Protein AF-A0A7J6UXP1-F1 (afdb_monomer_lite)

Radius of gyration: 19.78 Å; chains: 1; bounding box: 41×37×41 Å

InterPro domains:
  IPR019378 GDP-fucose protein O-fucosyltransferase [PF10250] (1-79)

Sequence (85 aa):
LANNLDEQLAKLRCRVNYHGLRFTKPIRKLGQELGMKTRKMSNRFIAIHLRFEPDMLAFSGCYYGGGDKERNQLAEIRKRWETLP

Organism: Thalictrum thalictroides (NCBI:txid46969)

Foldseek 3Di:
DDPPDDPVVVVVVVVVCVVVDDDDPVVVVVVVVVVVVVCVVPVDDDDDDDDDPLLVVLVVPDDPPPPPVSVVSSPVSVVVCPPPD

Secondary structure (DSSP, 8-state):
--S---HHHHHHHHHHHHHH----HHHHHHHHHHHHHHHHH-S----------HHHHHHH----S-HHHHHHHHHHHHHT-TT--

Structure (mmCIF, N/CA/C/O backbone):
data_AF-A0A7J6UXP1-F1
#
_entry.id   AF-A0A7J6UXP1-F1
#
loop_
_atom_site.group_PDB
_atom_site.id
_atom_site.type_symbol
_atom_site.label_atom_id
_atom_site.label_alt_id
_atom_site.label_comp_id
_atom_site.label_asym_id
_atom_site.label_entity_id
_atom_site.label_seq_id
_atom_site.pdbx_PDB_ins_code
_atom_site.Cartn_x
_atom_site.Cartn_y
_atom_site.Cartn_z
_atom_site.occupancy
_atom_site.B_iso_or_equiv
_atom_site.auth_seq_id
_atom_site.auth_comp_id
_atom_site.auth_asym_id
_atom_site.auth_atom_id
_atom_site.pdbx_PDB_model_num
ATOM 1 N N . LEU A 1 1 ? -6.575 -22.348 -9.158 1.00 52.62 1 LEU A N 1
ATOM 2 C CA . LEU A 1 1 ? -7.919 -21.810 -8.830 1.00 52.62 1 LEU A CA 1
ATOM 3 C C . LEU A 1 1 ? -8.267 -20.711 -9.832 1.00 52.62 1 LEU A C 1
ATOM 5 O O . LEU A 1 1 ? -7.353 -20.066 -10.320 1.00 52.62 1 LEU A O 1
ATOM 9 N N . ALA A 1 2 ? -9.547 -20.566 -10.183 1.00 61.44 2 ALA A N 1
ATOM 10 C CA . ALA A 1 2 ? -10.040 -19.871 -11.377 1.00 61.44 2 ALA A CA 1
ATOM 11 C C . ALA A 1 2 ? -9.532 -18.423 -11.547 1.00 61.44 2 ALA A C 1
ATOM 13 O O . ALA A 1 2 ? -10.026 -17.500 -10.900 1.00 61.44 2 ALA A O 1
ATOM 14 N N . ASN A 1 3 ? -8.561 -18.225 -12.439 1.00 68.62 3 ASN A N 1
ATOM 15 C CA . ASN A 1 3 ? -8.107 -16.895 -12.859 1.00 68.62 3 ASN A CA 1
ATOM 16 C C . ASN A 1 3 ? -8.885 -16.364 -14.076 1.00 68.62 3 ASN A C 1
ATOM 18 O O . ASN A 1 3 ? -8.884 -15.162 -14.299 1.00 68.62 3 ASN A O 1
ATOM 22 N N . ASN A 1 4 ? -9.623 -17.230 -14.779 1.00 81.25 4 ASN A N 1
ATOM 23 C CA . ASN A 1 4 ? -10.549 -16.859 -15.853 1.00 81.25 4 ASN A CA 1
ATOM 24 C C . ASN A 1 4 ? -11.987 -16.851 -15.324 1.00 81.25 4 ASN A C 1
ATOM 26 O O . ASN A 1 4 ? -12.748 -17.786 -15.562 1.00 81.25 4 ASN A O 1
ATOM 30 N N . LEU A 1 5 ? -12.332 -15.833 -14.538 1.00 87.25 5 LEU A N 1
ATOM 31 C CA . LEU A 1 5 ? -13.711 -15.573 -14.122 1.00 87.25 5 LEU A CA 1
ATOM 32 C C . LEU A 1 5 ? -14.238 -14.360 -14.879 1.00 87.25 5 LEU A C 1
ATOM 34 O O . LEU A 1 5 ? -13.477 -13.432 -15.149 1.00 87.25 5 LEU A O 1
ATOM 38 N N . ASP A 1 6 ? -15.541 -14.355 -15.148 1.00 93.00 6 ASP A N 1
ATOM 39 C CA . ASP A 1 6 ? -16.236 -13.148 -15.587 1.00 93.00 6 ASP A CA 1
ATOM 40 C C . ASP A 1 6 ? -16.002 -11.993 -14.595 1.00 93.00 6 ASP A C 1
ATOM 42 O O . ASP A 1 6 ? -15.851 -12.211 -13.385 1.00 93.00 6 ASP A O 1
ATOM 46 N N . GLU A 1 7 ? -15.976 -10.760 -15.099 1.00 92.50 7 GLU A N 1
ATOM 47 C CA . GLU A 1 7 ? -15.653 -9.564 -14.319 1.00 92.50 7 GLU A CA 1
ATOM 48 C C . GLU A 1 7 ? -16.551 -9.413 -13.081 1.00 92.50 7 GLU A C 1
ATOM 50 O O . GLU A 1 7 ? -16.069 -9.084 -11.989 1.00 92.50 7 GL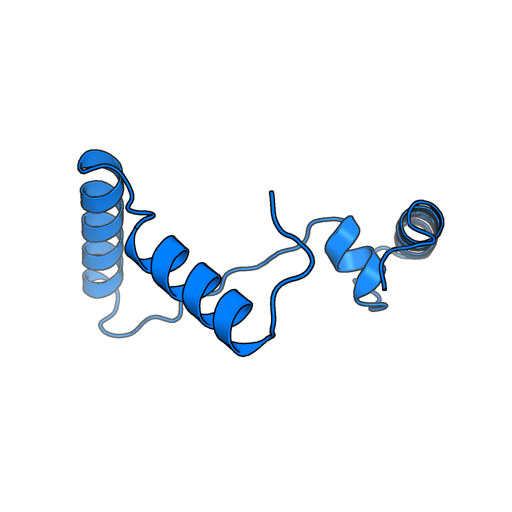U A O 1
ATOM 55 N N . GLN A 1 8 ? -17.851 -9.701 -13.210 1.00 94.56 8 GLN A N 1
ATOM 56 C CA . GLN A 1 8 ? -18.789 -9.603 -12.089 1.00 94.56 8 GLN A CA 1
ATOM 57 C C . GLN A 1 8 ? -18.468 -10.634 -11.009 1.00 94.56 8 GLN A C 1
ATOM 59 O O . GLN A 1 8 ? -18.496 -10.333 -9.812 1.00 94.56 8 GLN A O 1
ATOM 64 N N . LEU A 1 9 ? -18.089 -11.841 -11.424 1.00 93.50 9 LEU A N 1
ATOM 65 C CA . LEU A 1 9 ? -17.734 -12.915 -10.509 1.00 93.50 9 LEU A CA 1
ATOM 66 C C . LEU A 1 9 ? -16.373 -12.666 -9.841 1.00 93.50 9 LEU A C 1
ATOM 68 O O . LEU A 1 9 ? -16.212 -12.944 -8.651 1.00 93.50 9 LEU A O 1
ATOM 72 N N . ALA A 1 10 ? -15.416 -12.064 -10.551 1.00 91.94 10 ALA A N 1
ATOM 73 C CA . ALA A 1 10 ? -14.151 -11.617 -9.975 1.00 91.94 10 ALA A CA 1
ATOM 74 C C . ALA A 1 10 ? -14.365 -10.521 -8.913 1.00 91.94 10 ALA A C 1
ATOM 76 O O . ALA A 1 10 ? -13.808 -10.611 -7.815 1.00 91.94 10 ALA A O 1
ATOM 77 N N . LYS A 1 11 ? -15.227 -9.533 -9.191 1.00 93.31 11 LYS A N 1
ATOM 78 C CA . LYS A 1 11 ? -15.624 -8.489 -8.228 1.00 93.31 11 LYS A CA 1
ATOM 79 C C . LYS A 1 11 ? -16.309 -9.082 -6.999 1.00 93.31 11 LYS A C 1
ATOM 81 O O . LYS A 1 11 ? -15.947 -8.739 -5.869 1.00 93.31 11 LYS A O 1
ATOM 86 N N . LEU A 1 12 ? -17.250 -10.007 -7.202 1.00 95.00 12 LEU A N 1
ATOM 87 C CA . LEU A 1 12 ? -17.920 -10.713 -6.112 1.00 95.00 12 LEU A CA 1
ATOM 88 C C . LEU A 1 12 ? -16.912 -11.482 -5.251 1.00 95.00 12 LEU A C 1
ATOM 90 O O . LEU A 1 12 ? -16.922 -11.335 -4.030 1.00 95.00 12 LEU A O 1
ATOM 94 N N . ARG A 1 13 ? -15.990 -12.228 -5.872 1.00 91.69 13 ARG A N 1
ATOM 95 C CA . ARG A 1 13 ? -14.914 -12.947 -5.175 1.00 91.69 13 ARG A CA 1
ATOM 96 C C . ARG A 1 13 ? -14.067 -12.009 -4.320 1.00 91.69 13 ARG A C 1
ATOM 98 O O . ARG A 1 13 ? -13.838 -12.303 -3.149 1.00 91.69 13 ARG A O 1
ATOM 105 N N . CYS A 1 14 ? -13.621 -10.880 -4.872 1.00 92.81 14 CYS A N 1
ATOM 106 C CA . CYS A 1 14 ? -12.847 -9.889 -4.123 1.00 92.81 14 CYS A CA 1
ATOM 107 C C . CYS A 1 14 ? -13.625 -9.368 -2.910 1.00 92.81 14 CYS A C 1
ATOM 109 O O . CYS A 1 14 ? -13.080 -9.313 -1.809 1.00 92.81 14 CYS A O 1
ATOM 111 N N . ARG A 1 15 ? -14.913 -9.051 -3.080 1.00 95.19 15 ARG A N 1
ATOM 112 C CA . ARG A 1 15 ? -15.771 -8.557 -1.996 1.00 95.19 15 ARG A CA 1
ATOM 113 C C . ARG A 1 15 ? -15.991 -9.606 -0.905 1.00 95.19 15 ARG A C 1
ATOM 115 O O . ARG A 1 15 ? -15.880 -9.286 0.277 1.00 95.19 15 ARG A O 1
ATOM 122 N N . VAL A 1 16 ? -16.259 -10.855 -1.286 1.00 95.62 16 VAL A N 1
ATOM 123 C CA . VAL A 1 16 ? -16.416 -11.973 -0.343 1.00 95.62 16 VAL A CA 1
ATOM 124 C C . VAL A 1 16 ? -15.116 -12.211 0.424 1.00 95.62 16 VAL A C 1
ATOM 126 O O . VAL A 1 16 ? -15.147 -12.259 1.651 1.00 95.62 16 VAL A O 1
ATOM 129 N N . ASN A 1 17 ? -13.971 -12.263 -0.263 1.00 94.69 17 ASN A N 1
ATOM 130 C CA . ASN A 1 17 ? -12.665 -12.423 0.381 1.00 94.69 17 ASN A CA 1
ATOM 131 C C . ASN A 1 17 ? -12.348 -11.262 1.329 1.00 94.69 17 ASN A C 1
ATOM 133 O O . ASN A 1 17 ? -11.895 -11.499 2.442 1.00 94.69 17 ASN A O 1
ATOM 137 N N . TYR A 1 18 ? -12.639 -10.021 0.936 1.00 94.38 18 TYR A N 1
ATOM 138 C CA . TYR A 1 18 ? -12.458 -8.851 1.795 1.00 94.38 18 TYR A CA 1
ATOM 139 C C . TYR A 1 18 ? -13.292 -8.939 3.081 1.00 94.38 18 TYR A C 1
ATOM 141 O O . TYR A 1 18 ? -12.812 -8.619 4.168 1.00 94.38 18 TYR A O 1
ATOM 149 N N . HIS A 1 19 ? -14.544 -9.395 2.987 1.00 94.50 19 HIS A N 1
ATOM 150 C CA . HIS A 1 19 ? -15.405 -9.547 4.160 1.00 94.50 19 HIS A CA 1
ATOM 151 C C . HIS A 1 19 ? -15.063 -10.773 5.014 1.00 94.50 19 HIS A C 1
ATOM 153 O O . HIS A 1 19 ? -15.235 -10.712 6.238 1.00 94.50 19 HIS A O 1
ATOM 159 N N . GLY A 1 20 ? -14.596 -11.857 4.390 1.00 95.44 20 GLY A N 1
ATOM 160 C CA . GLY A 1 20 ? -14.190 -13.092 5.058 1.00 95.44 20 GLY A CA 1
ATOM 161 C C . GLY A 1 20 ? -12.832 -12.980 5.749 1.00 95.44 20 GLY A C 1
ATOM 162 O O . GLY A 1 20 ? -12.645 -13.534 6.831 1.00 95.44 20 GLY A O 1
ATOM 163 N N . LEU A 1 21 ? -11.898 -12.216 5.178 1.00 95.12 21 LEU A N 1
ATOM 164 C CA . LEU A 1 21 ? -10.573 -12.012 5.747 1.00 95.12 21 LEU A CA 1
ATOM 165 C C . LEU A 1 21 ? -10.655 -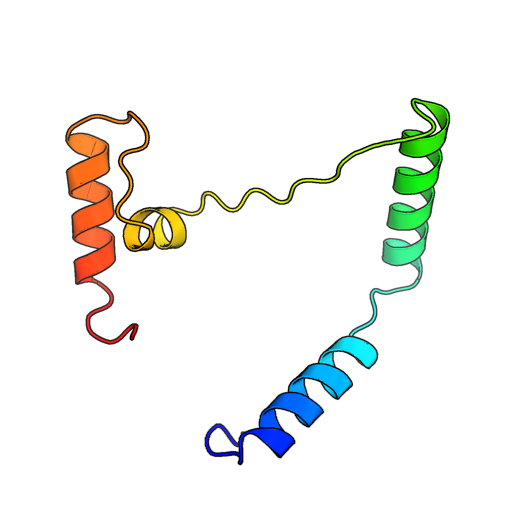11.038 6.926 1.00 95.12 21 LEU A C 1
ATOM 167 O O . LEU A 1 21 ? -10.713 -9.817 6.774 1.00 95.12 21 LEU A O 1
ATOM 171 N N . ARG A 1 22 ? -10.669 -11.590 8.139 1.00 94.06 22 ARG A N 1
ATOM 172 C CA . ARG A 1 22 ? -10.697 -10.825 9.387 1.00 94.06 22 ARG A CA 1
ATOM 173 C C . ARG A 1 22 ? -9.451 -11.110 10.204 1.00 94.06 22 ARG A C 1
ATOM 175 O O . ARG A 1 22 ? -9.092 -12.261 10.424 1.00 94.06 22 ARG A O 1
ATOM 182 N N . PHE A 1 23 ? -8.836 -10.050 10.721 1.00 95.62 23 PHE A N 1
ATOM 183 C CA . PHE A 1 23 ? -7.779 -10.184 11.715 1.00 95.62 23 PHE A CA 1
ATOM 184 C C . PHE A 1 23 ? -8.282 -10.914 12.967 1.00 95.62 23 PHE A C 1
ATOM 186 O O . PHE A 1 23 ? -9.448 -10.786 13.360 1.00 95.62 23 PHE A O 1
ATOM 193 N N . THR A 1 24 ? -7.375 -11.635 13.625 1.00 97.56 24 THR A N 1
ATOM 194 C CA . THR A 1 24 ? -7.648 -12.298 14.903 1.00 97.56 24 THR A CA 1
ATOM 195 C C . THR A 1 24 ? -8.045 -11.279 15.975 1.00 97.56 24 THR A C 1
ATOM 197 O O . THR A 1 24 ? -7.721 -10.089 15.893 1.00 97.56 24 THR A O 1
ATOM 200 N N . LYS A 1 25 ? -8.756 -11.742 17.013 1.00 97.88 25 LYS A N 1
ATOM 201 C CA . LYS A 1 25 ? -9.210 -10.877 18.117 1.00 97.88 25 LYS A CA 1
ATOM 202 C C . LYS A 1 25 ? -8.069 -10.030 18.723 1.00 97.88 25 LYS A C 1
ATOM 204 O O . LYS A 1 25 ? -8.296 -8.832 18.891 1.00 97.88 25 LYS A O 1
ATOM 209 N N . PRO A 1 26 ? -6.857 -10.571 18.980 1.00 98.19 26 PRO A N 1
ATOM 210 C CA . PRO A 1 26 ? -5.754 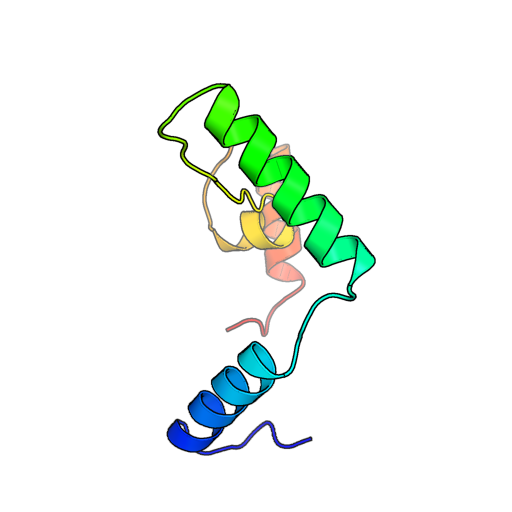-9.777 19.526 1.00 98.19 26 PRO A CA 1
ATOM 211 C C . PRO A 1 26 ? -5.306 -8.633 18.607 1.00 98.19 26 PRO A C 1
ATOM 213 O O . PRO A 1 26 ? -5.174 -7.501 19.063 1.00 98.19 26 PRO A O 1
ATOM 216 N N . ILE A 1 27 ? -5.149 -8.892 17.303 1.00 97.81 27 ILE A N 1
ATOM 217 C CA . ILE A 1 27 ? -4.718 -7.873 16.329 1.00 97.81 27 ILE A CA 1
ATOM 218 C C . ILE A 1 27 ? -5.773 -6.767 16.207 1.00 97.81 27 ILE A C 1
ATOM 220 O O . ILE A 1 27 ? -5.443 -5.581 16.192 1.00 97.81 27 ILE A O 1
ATOM 224 N N . ARG A 1 28 ? -7.060 -7.136 16.180 1.00 97.06 28 ARG A N 1
ATOM 225 C CA . ARG A 1 28 ? -8.158 -6.159 16.150 1.00 97.06 28 ARG A CA 1
ATOM 226 C C . ARG A 1 28 ? -8.168 -5.271 17.391 1.00 97.06 28 ARG A C 1
ATOM 228 O O . ARG A 1 28 ? -8.348 -4.064 17.252 1.00 97.06 28 ARG A O 1
ATOM 235 N N . LYS A 1 29 ? -7.966 -5.860 18.575 1.00 98.00 29 LYS A N 1
ATOM 236 C CA . LYS A 1 29 ? -7.909 -5.123 19.843 1.00 98.00 29 LYS A CA 1
ATOM 237 C C . LYS A 1 29 ? -6.764 -4.108 19.830 1.00 98.00 29 LYS A C 1
ATOM 239 O O . LYS A 1 29 ? -6.997 -2.934 20.098 1.00 98.00 29 LYS A O 1
ATOM 244 N N . LEU A 1 30 ? -5.570 -4.531 19.415 1.00 97.62 30 LEU A N 1
ATOM 245 C CA . LEU A 1 30 ? -4.413 -3.644 19.286 1.00 97.62 30 LEU A CA 1
ATOM 246 C C . LEU A 1 30 ? -4.685 -2.473 18.325 1.00 97.62 30 LEU A C 1
ATOM 248 O O . LEU A 1 30 ? -4.417 -1.321 18.660 1.00 97.62 30 LEU A O 1
ATOM 252 N N . GLY A 1 31 ? -5.264 -2.746 17.151 1.00 95.50 31 GLY A N 1
ATOM 253 C CA . GLY A 1 31 ? -5.603 -1.702 16.178 1.00 95.50 31 GLY A CA 1
ATOM 254 C C . GLY A 1 31 ? -6.626 -0.689 16.707 1.00 95.50 31 GLY A C 1
ATOM 255 O O . GLY A 1 31 ? -6.493 0.512 16.472 1.00 95.50 31 GLY A O 1
ATOM 256 N N . GLN A 1 32 ? -7.623 -1.153 17.468 1.00 95.94 32 GLN A N 1
ATOM 257 C CA . GLN A 1 32 ? -8.601 -0.280 18.125 1.00 95.94 32 GLN A CA 1
ATOM 258 C C . GLN A 1 32 ? -7.947 0.605 19.189 1.00 95.94 32 GLN A C 1
ATOM 260 O O . GLN A 1 32 ? -8.209 1.806 19.228 1.00 95.94 32 GLN A O 1
ATOM 265 N N . GLU A 1 33 ? -7.078 0.038 20.026 1.00 96.69 33 GLU A N 1
ATOM 266 C CA . GLU A 1 33 ? -6.346 0.789 21.047 1.00 96.69 33 GLU A CA 1
ATOM 267 C C . GLU A 1 33 ? -5.455 1.872 20.435 1.00 96.69 33 GLU A C 1
ATOM 269 O O . GLU A 1 33 ? -5.463 3.009 20.914 1.00 96.69 33 GLU A O 1
ATOM 274 N N . LEU A 1 34 ? -4.745 1.556 19.347 1.00 95.06 34 LEU A N 1
ATOM 275 C CA . LEU A 1 34 ? -3.937 2.529 18.617 1.00 95.06 34 LEU A CA 1
ATOM 276 C C . LEU A 1 34 ? -4.804 3.673 18.076 1.00 95.06 34 LEU A C 1
ATOM 278 O O . LEU A 1 34 ? -4.518 4.838 18.345 1.00 95.06 34 LEU A O 1
ATOM 282 N N . GLY A 1 35 ? -5.907 3.349 17.396 1.00 93.50 35 GLY A N 1
ATOM 283 C CA . GLY A 1 35 ? -6.824 4.354 16.856 1.00 93.50 35 GLY A CA 1
ATOM 284 C C . GLY A 1 35 ? -7.445 5.244 17.937 1.00 93.50 35 GLY A C 1
ATOM 285 O O . GLY A 1 35 ? -7.572 6.454 17.744 1.00 93.50 35 GLY A O 1
ATOM 286 N N . MET A 1 36 ? -7.789 4.677 19.098 1.00 94.25 36 MET A N 1
ATOM 287 C CA . MET A 1 36 ? -8.279 5.450 20.244 1.00 94.25 36 MET A CA 1
ATOM 288 C C . MET A 1 36 ? -7.210 6.403 20.787 1.00 94.25 36 MET A C 1
ATOM 290 O O . MET A 1 36 ? -7.521 7.559 21.065 1.00 94.25 36 MET A O 1
ATOM 294 N N . LYS A 1 37 ? -5.955 5.954 20.914 1.00 94.81 37 LYS A N 1
ATOM 295 C CA . LYS A 1 37 ? -4.844 6.814 21.353 1.00 94.81 37 LYS A CA 1
ATOM 296 C C . LYS A 1 37 ? -4.605 7.965 20.374 1.00 94.81 37 LYS A C 1
ATOM 298 O O . LYS A 1 37 ? -4.545 9.108 20.812 1.00 94.81 37 LYS A O 1
ATOM 303 N N . THR A 1 38 ? -4.570 7.699 19.066 1.00 94.00 38 THR A N 1
ATOM 304 C CA . THR A 1 38 ? -4.416 8.747 18.040 1.00 94.00 38 THR A CA 1
ATOM 305 C C . THR A 1 38 ? -5.535 9.787 18.121 1.00 94.00 38 THR A C 1
ATOM 307 O O . THR A 1 38 ? -5.262 10.984 18.095 1.00 94.00 38 THR A O 1
ATOM 310 N N . ARG A 1 39 ? -6.791 9.352 18.303 1.00 92.69 39 ARG A N 1
ATOM 311 C CA . ARG A 1 39 ? -7.943 10.261 18.450 1.00 92.69 39 ARG A CA 1
ATOM 312 C C . ARG A 1 39 ? -7.913 11.095 19.729 1.00 92.69 39 ARG A C 1
ATOM 314 O O . ARG A 1 39 ? -8.418 12.212 19.729 1.00 92.69 39 ARG A O 1
ATOM 321 N N . LYS A 1 40 ? -7.328 10.571 20.812 1.00 94.56 40 LYS A N 1
ATOM 322 C CA . LYS A 1 40 ? -7.102 11.340 22.047 1.00 94.56 40 LYS A CA 1
ATOM 323 C C . LYS A 1 40 ? -6.063 12.444 21.854 1.00 94.56 40 LYS A C 1
ATOM 325 O O . LYS A 1 40 ? -6.184 13.482 22.488 1.00 94.56 40 LYS A O 1
ATOM 330 N N . MET A 1 41 ? -5.064 12.224 20.997 1.00 92.81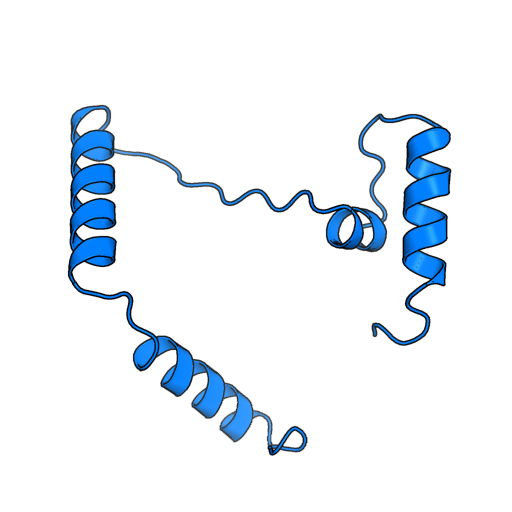 41 MET A N 1
ATOM 331 C CA . MET A 1 41 ? -4.049 13.236 20.679 1.00 92.81 41 MET A CA 1
ATOM 332 C C . MET A 1 41 ? -4.598 14.331 19.760 1.00 92.81 41 MET A C 1
ATOM 334 O O . MET A 1 41 ? -4.282 15.501 19.940 1.00 92.81 41 MET A O 1
ATOM 338 N N . SER A 1 42 ? -5.425 13.960 18.781 1.00 93.69 42 SER A N 1
ATOM 339 C CA . SER A 1 42 ? -6.125 14.903 17.910 1.00 93.69 42 SER A CA 1
ATOM 340 C C . SER A 1 42 ? -7.463 14.327 17.469 1.00 93.69 42 SER A C 1
ATOM 342 O O . SER A 1 42 ? -7.538 13.204 16.969 1.00 93.69 42 SER A O 1
ATOM 344 N N . ASN A 1 43 ? -8.521 15.134 17.570 1.00 89.06 43 ASN A N 1
ATOM 345 C CA . ASN A 1 43 ? -9.871 14.743 17.161 1.00 89.06 43 ASN A CA 1
ATOM 346 C C . ASN A 1 43 ? -9.947 14.329 15.674 1.00 89.06 43 ASN A C 1
ATOM 348 O O . ASN A 1 43 ? -10.791 13.523 15.279 1.00 89.06 43 ASN A O 1
ATOM 352 N N . ARG A 1 44 ? -9.048 14.863 14.836 1.00 92.62 44 ARG A N 1
ATOM 353 C CA . ARG A 1 44 ? -8.935 14.529 13.412 1.00 92.62 44 ARG A CA 1
ATOM 354 C C . ARG A 1 44 ? -7.502 14.135 13.078 1.00 92.62 44 ARG A C 1
ATOM 356 O O . ARG A 1 44 ? -6.556 14.790 13.506 1.00 92.62 44 ARG A O 1
ATOM 363 N N . PHE A 1 45 ? -7.352 13.082 12.285 1.00 90.69 45 PHE A N 1
ATOM 364 C CA . PHE A 1 45 ? -6.061 12.622 11.785 1.00 90.69 45 PHE A CA 1
ATOM 365 C C . PHE A 1 45 ? -6.213 12.091 10.359 1.00 90.69 45 PHE A C 1
ATOM 367 O O . PHE A 1 45 ? -7.301 11.671 9.960 1.00 90.69 45 PHE A O 1
ATOM 374 N N . ILE A 1 46 ? -5.112 12.104 9.610 1.00 92.38 46 ILE A N 1
ATOM 375 C CA . ILE A 1 46 ? -4.997 11.481 8.290 1.00 92.38 46 ILE A CA 1
ATOM 376 C C . ILE A 1 46 ? -4.065 10.281 8.448 1.00 92.38 46 ILE A C 1
ATOM 378 O O . ILE A 1 46 ? -2.995 10.401 9.041 1.00 92.38 46 ILE A O 1
ATOM 382 N N . ALA A 1 47 ? -4.481 9.123 7.942 1.00 91.75 47 ALA A N 1
ATOM 383 C CA . ALA A 1 47 ? -3.633 7.942 7.851 1.00 91.75 47 ALA A CA 1
ATOM 384 C C . ALA A 1 47 ? -3.169 7.783 6.401 1.00 91.75 47 ALA A C 1
ATOM 386 O O . ALA A 1 47 ? -3.998 7.750 5.493 1.00 91.75 47 ALA A O 1
ATOM 387 N N . ILE A 1 48 ? -1.855 7.692 6.192 1.00 94.75 48 ILE A N 1
ATOM 388 C CA . ILE A 1 48 ? -1.246 7.530 4.869 1.00 94.75 48 ILE A CA 1
ATOM 389 C C . ILE A 1 48 ? -0.491 6.203 4.866 1.00 94.75 48 ILE A C 1
ATOM 391 O O . ILE A 1 48 ? 0.339 5.958 5.739 1.00 94.75 48 ILE A O 1
ATOM 395 N N . HIS A 1 49 ? -0.788 5.347 3.892 1.00 93.81 49 HIS A N 1
ATOM 396 C CA . HIS A 1 49 ? -0.014 4.140 3.629 1.00 93.81 49 HIS A CA 1
ATOM 397 C C . HIS A 1 49 ? 0.956 4.429 2.485 1.00 93.81 49 HIS A C 1
ATOM 399 O O . HIS A 1 49 ? 0.537 4.630 1.347 1.00 93.81 49 HIS A O 1
ATOM 405 N N . LEU A 1 50 ? 2.244 4.490 2.809 1.00 91.00 50 LEU A N 1
ATOM 406 C CA . LEU A 1 50 ? 3.314 4.739 1.854 1.00 91.00 50 LEU A CA 1
ATOM 407 C C . LEU A 1 50 ? 3.954 3.406 1.467 1.00 91.00 50 LEU A C 1
ATOM 409 O O . LEU A 1 50 ? 4.434 2.682 2.335 1.00 91.00 50 LEU A O 1
ATOM 413 N N . ARG A 1 51 ? 3.951 3.098 0.169 1.00 89.88 51 ARG A N 1
ATOM 414 C CA . ARG A 1 51 ? 4.516 1.870 -0.397 1.00 89.88 51 ARG A CA 1
ATOM 415 C C . ARG A 1 51 ? 5.712 2.243 -1.277 1.00 89.88 51 ARG A C 1
ATOM 417 O O . ARG A 1 51 ? 5.517 2.710 -2.395 1.00 89.88 51 ARG A O 1
ATOM 424 N N . PHE A 1 52 ? 6.921 2.119 -0.732 1.00 89.31 52 PHE A N 1
ATOM 425 C CA . PHE A 1 52 ? 8.186 2.538 -1.361 1.00 89.31 52 PHE A CA 1
ATOM 426 C C . PHE A 1 52 ? 9.104 1.353 -1.691 1.00 89.31 52 PHE A C 1
ATOM 428 O O . PHE A 1 52 ? 10.324 1.487 -1.770 1.00 89.31 52 PHE A O 1
ATOM 435 N N . GLU A 1 53 ? 8.531 0.169 -1.870 1.00 90.94 53 GLU A N 1
ATOM 436 C CA . GLU A 1 53 ? 9.277 -1.002 -2.299 1.00 90.94 53 GLU A CA 1
ATOM 437 C C . GLU A 1 53 ? 9.856 -0.791 -3.714 1.00 90.94 53 GLU A C 1
ATOM 439 O O . GLU A 1 53 ? 9.189 -0.201 -4.571 1.00 90.94 53 GLU A O 1
ATOM 444 N N . PRO A 1 54 ? 11.094 -1.250 -3.990 1.00 88.50 54 PRO A N 1
ATOM 445 C CA . PRO A 1 54 ? 11.779 -0.964 -5.251 1.00 88.50 54 PRO A CA 1
ATOM 446 C C . PRO A 1 54 ? 11.027 -1.393 -6.514 1.00 88.50 54 PRO A C 1
ATOM 448 O O . PRO A 1 54 ? 11.178 -0.750 -7.546 1.00 88.50 54 PRO A O 1
ATOM 451 N N . ASP A 1 55 ? 10.218 -2.452 -6.450 1.00 87.88 55 ASP A N 1
ATOM 452 C CA . ASP A 1 55 ? 9.340 -2.875 -7.544 1.00 87.88 55 ASP A CA 1
ATOM 453 C C . ASP A 1 55 ? 8.290 -1.801 -7.851 1.00 87.88 55 ASP A C 1
ATOM 455 O O . ASP A 1 55 ? 8.174 -1.355 -8.989 1.00 87.88 55 ASP A O 1
ATOM 459 N N . MET A 1 56 ? 7.598 -1.298 -6.831 1.00 89.25 56 MET A N 1
ATOM 460 C CA . MET A 1 56 ? 6.607 -0.232 -6.991 1.00 89.25 56 MET A CA 1
ATOM 461 C C . MET A 1 56 ? 7.223 1.064 -7.508 1.00 89.25 56 MET A C 1
ATOM 463 O O . MET A 1 56 ? 6.646 1.715 -8.378 1.00 89.25 56 MET A O 1
ATOM 467 N N . LEU A 1 57 ? 8.405 1.422 -7.004 1.00 91.44 57 LEU A N 1
ATOM 468 C CA . LEU A 1 57 ? 9.134 2.600 -7.477 1.00 91.44 57 LEU A CA 1
ATOM 469 C C . LEU A 1 57 ? 9.632 2.422 -8.912 1.00 91.44 57 LEU A C 1
ATOM 471 O O . LEU A 1 57 ? 9.624 3.369 -9.692 1.00 91.44 57 LEU A O 1
ATOM 475 N N . ALA A 1 58 ? 10.040 1.211 -9.291 1.00 91.38 58 ALA A N 1
ATOM 476 C CA . ALA A 1 58 ? 10.498 0.941 -10.643 1.00 91.38 58 ALA A CA 1
ATOM 477 C C . ALA A 1 58 ? 9.375 1.132 -11.669 1.00 91.38 58 ALA A C 1
ATOM 479 O O . ALA A 1 58 ? 9.625 1.707 -12.729 1.00 91.38 58 ALA A O 1
ATOM 480 N N . PHE A 1 59 ? 8.147 0.710 -11.357 1.00 88.81 59 PHE A N 1
ATOM 481 C CA . PHE A 1 59 ? 7.005 0.821 -12.273 1.00 88.81 59 PHE A CA 1
ATOM 482 C C . PHE A 1 59 ? 6.278 2.167 -12.236 1.00 88.81 59 PHE A C 1
ATOM 484 O O . PHE A 1 59 ? 5.510 2.453 -13.149 1.00 88.81 59 PHE A O 1
ATOM 491 N N . SER A 1 60 ? 6.533 3.028 -11.248 1.00 89.19 60 SER A N 1
ATOM 492 C CA . SER A 1 60 ? 5.979 4.389 -11.264 1.00 89.19 60 SER A CA 1
ATOM 493 C C . SER A 1 60 ? 6.618 5.279 -12.338 1.00 89.19 60 SER A C 1
ATOM 495 O O . SER A 1 60 ? 6.026 6.277 -12.741 1.00 89.19 60 SER A O 1
ATOM 497 N N . GLY A 1 61 ? 7.838 4.949 -12.783 1.00 84.75 61 GLY A N 1
ATOM 498 C CA . GLY A 1 61 ? 8.600 5.748 -13.748 1.00 84.75 61 GLY A CA 1
ATOM 499 C C . GLY A 1 61 ? 9.082 7.102 -13.211 1.00 84.75 61 GLY A C 1
ATOM 500 O O . GLY A 1 61 ? 9.685 7.874 -13.956 1.00 84.75 61 GLY A O 1
ATOM 501 N N . CYS A 1 62 ? 8.840 7.404 -11.934 1.00 90.25 62 CYS A N 1
ATOM 502 C CA . CYS A 1 62 ? 9.266 8.647 -11.305 1.00 90.25 62 CYS A CA 1
ATOM 503 C C . CYS A 1 62 ? 10.748 8.599 -10.906 1.00 90.25 62 CYS A C 1
ATOM 505 O O . CYS A 1 62 ? 11.302 7.540 -10.619 1.00 90.25 62 CYS A O 1
ATOM 507 N N . TYR A 1 63 ? 11.372 9.776 -10.847 1.00 91.56 63 TYR A N 1
ATOM 508 C CA . TYR A 1 63 ? 12.686 9.962 -10.238 1.00 91.56 63 TYR A CA 1
ATOM 509 C C . TYR A 1 63 ? 12.518 10.450 -8.796 1.00 91.56 63 TYR A C 1
ATOM 511 O O . TYR A 1 63 ? 11.840 11.452 -8.563 1.00 91.56 63 TYR A O 1
ATOM 519 N N . TYR A 1 64 ? 13.146 9.761 -7.845 1.00 92.06 64 TYR A N 1
ATOM 520 C CA . TYR A 1 64 ? 12.987 9.986 -6.404 1.00 92.06 64 TYR A CA 1
ATOM 521 C C . TYR A 1 64 ? 14.204 10.650 -5.746 1.00 92.06 64 TYR A C 1
ATOM 523 O O . TYR A 1 64 ? 14.238 10.816 -4.527 1.00 92.06 64 TYR A O 1
ATOM 531 N N . GLY A 1 65 ? 15.178 11.100 -6.542 1.00 93.75 65 GLY A N 1
ATOM 532 C CA . GLY A 1 65 ? 16.313 11.894 -6.062 1.00 93.75 65 GLY A CA 1
ATOM 533 C C . GLY A 1 65 ? 17.597 11.106 -5.787 1.00 93.75 65 GLY A C 1
ATOM 534 O O . GLY A 1 65 ? 18.585 11.703 -5.373 1.00 93.75 65 GLY A O 1
ATOM 535 N N . GLY A 1 66 ? 17.634 9.798 -6.044 1.00 93.94 66 GLY A N 1
ATOM 536 C CA . GLY A 1 66 ? 18.790 8.925 -5.804 1.00 93.94 66 GLY A CA 1
ATOM 537 C C . GLY A 1 66 ? 19.857 8.903 -6.910 1.00 93.94 66 GLY A C 1
ATOM 538 O O . GLY A 1 66 ? 20.708 8.010 -6.935 1.00 93.94 66 GLY A O 1
ATOM 539 N N . GLY A 1 67 ? 19.828 9.863 -7.836 1.00 96.12 67 GLY A N 1
ATOM 540 C CA . GLY A 1 67 ? 20.797 10.007 -8.923 1.00 96.12 67 GLY A CA 1
ATOM 541 C C . GLY A 1 67 ? 20.767 8.876 -9.951 1.00 96.12 67 GLY A C 1
ATOM 542 O O . GLY A 1 67 ? 19.808 8.112 -10.065 1.00 96.12 67 GLY A O 1
ATOM 543 N N . ASP A 1 68 ? 21.853 8.751 -10.710 1.00 96.62 68 ASP A N 1
ATOM 544 C CA . ASP A 1 68 ? 21.951 7.752 -11.782 1.00 96.62 68 ASP A CA 1
ATOM 545 C C . ASP A 1 68 ? 21.999 6.321 -11.245 1.00 96.62 68 ASP A C 1
ATOM 547 O O . ASP A 1 68 ? 21.537 5.392 -11.905 1.00 96.62 68 ASP A O 1
ATOM 551 N N . LYS A 1 69 ? 22.463 6.141 -10.003 1.00 95.38 69 LYS A N 1
ATOM 552 C CA . LYS A 1 69 ? 22.387 4.855 -9.309 1.00 95.38 69 LYS A CA 1
ATOM 553 C C . LYS A 1 69 ? 20.937 4.382 -9.177 1.00 95.38 69 LYS A C 1
ATOM 555 O O . 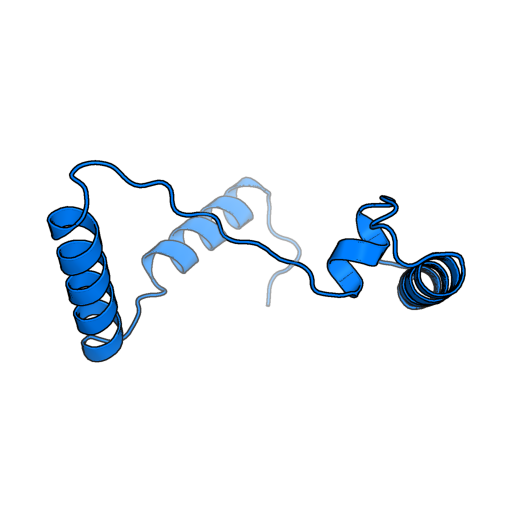LYS A 1 69 ? 20.657 3.239 -9.527 1.00 95.38 69 LYS A O 1
ATOM 560 N N . GLU A 1 70 ? 20.032 5.247 -8.713 1.00 94.75 70 GLU A N 1
ATOM 561 C CA . GLU A 1 70 ? 18.600 4.928 -8.626 1.00 94.75 70 GLU A CA 1
ATOM 562 C C . GLU A 1 70 ? 18.039 4.608 -10.008 1.00 94.75 70 GLU A C 1
ATOM 564 O O . GLU A 1 70 ? 17.434 3.554 -10.196 1.00 94.75 70 GLU A O 1
ATOM 569 N N . ARG A 1 71 ? 18.289 5.481 -10.991 1.00 93.62 71 ARG A N 1
ATOM 570 C CA . ARG A 1 71 ? 17.777 5.295 -12.354 1.00 93.62 71 ARG A CA 1
ATOM 571 C C . ARG A 1 71 ? 18.171 3.938 -12.928 1.00 93.62 71 ARG A C 1
ATOM 573 O O . ARG A 1 71 ? 17.313 3.239 -13.465 1.00 93.62 71 ARG A O 1
ATOM 580 N N . ASN A 1 72 ? 19.436 3.555 -12.767 1.00 94.44 72 ASN A N 1
ATOM 581 C CA . ASN A 1 72 ? 19.958 2.284 -13.255 1.00 94.44 72 ASN A CA 1
ATOM 582 C C . ASN A 1 72 ? 19.336 1.100 -12.506 1.00 94.44 72 ASN A C 1
ATOM 584 O O . ASN A 1 72 ? 18.869 0.159 -13.138 1.00 94.44 72 ASN A O 1
ATOM 588 N N . GLN A 1 73 ? 19.247 1.157 -11.175 1.00 93.50 73 GLN A N 1
ATOM 589 C CA . GLN A 1 73 ? 18.648 0.078 -10.381 1.00 93.50 73 GLN A CA 1
ATOM 590 C C . GLN A 1 73 ? 17.164 -0.133 -10.708 1.00 93.50 73 GLN A C 1
ATOM 592 O O . GLN A 1 73 ? 16.735 -1.267 -10.914 1.00 93.50 73 GLN A O 1
ATOM 597 N N . LEU A 1 74 ? 16.387 0.948 -10.810 1.00 93.75 74 LEU A N 1
ATOM 598 C CA . LEU A 1 74 ? 14.973 0.873 -11.174 1.00 93.75 74 LEU A CA 1
ATOM 599 C C . LEU A 1 74 ? 14.783 0.400 -12.625 1.00 93.75 74 LEU A C 1
ATOM 601 O O . LEU A 1 74 ? 13.838 -0.334 -12.912 1.00 93.75 74 LEU A O 1
ATOM 605 N N . ALA A 1 75 ? 15.688 0.767 -13.540 1.00 91.44 75 ALA A N 1
ATOM 606 C CA . ALA A 1 75 ? 15.676 0.260 -14.911 1.00 91.44 75 ALA A CA 1
ATOM 607 C C . ALA A 1 75 ? 15.927 -1.251 -14.977 1.00 91.44 75 ALA A C 1
ATOM 609 O O . ALA A 1 75 ? 15.200 -1.949 -15.683 1.00 91.44 75 ALA A O 1
ATOM 610 N N . GLU A 1 76 ? 16.890 -1.769 -14.214 1.00 92.81 76 GLU A N 1
ATOM 611 C CA . GLU A 1 76 ? 17.147 -3.211 -14.148 1.00 92.81 76 GLU A CA 1
ATOM 612 C C . GLU A 1 76 ? 15.966 -3.985 -13.547 1.00 92.81 76 GLU A C 1
ATOM 614 O O . GLU A 1 76 ? 15.624 -5.065 -14.029 1.00 92.81 76 GLU A O 1
ATOM 619 N N . ILE A 1 77 ? 15.277 -3.421 -12.548 1.00 91.25 77 ILE A N 1
ATOM 620 C CA . ILE A 1 77 ? 14.065 -4.042 -11.995 1.00 91.25 77 ILE A CA 1
ATOM 621 C C . ILE A 1 77 ? 12.974 -4.155 -13.063 1.00 91.25 77 ILE A C 1
ATOM 623 O O . ILE A 1 77 ? 12.376 -5.221 -13.185 1.00 91.25 77 ILE A O 1
ATOM 627 N N . ARG A 1 78 ? 12.741 -3.113 -13.874 1.00 88.56 78 ARG A N 1
ATOM 628 C CA . ARG A 1 78 ? 11.750 -3.171 -14.965 1.00 88.56 78 ARG A CA 1
ATOM 629 C C . ARG A 1 78 ? 12.074 -4.262 -15.985 1.00 88.56 78 ARG A C 1
ATOM 631 O O . ARG A 1 78 ? 11.176 -4.986 -16.396 1.00 88.56 78 ARG A O 1
ATOM 638 N N . LYS A 1 79 ? 13.352 -4.432 -16.344 1.00 89.31 79 LYS A N 1
ATOM 639 C CA . LYS A 1 79 ? 13.791 -5.489 -17.275 1.00 89.31 79 LYS A CA 1
ATOM 640 C C . LYS A 1 79 ? 13.509 -6.898 -16.754 1.00 89.31 79 LYS A C 1
ATOM 642 O O . LYS A 1 79 ? 13.244 -7.795 -17.540 1.00 89.31 79 LYS A O 1
ATOM 647 N N . ARG A 1 80 ? 13.546 -7.107 -15.434 1.00 84.38 80 ARG A N 1
ATOM 648 C CA . ARG A 1 80 ? 13.302 -8.424 -14.820 1.00 84.38 80 ARG A CA 1
ATOM 649 C C . ARG A 1 80 ? 11.866 -8.929 -15.009 1.00 84.38 80 ARG A C 1
ATOM 651 O O . ARG A 1 80 ? 11.613 -10.119 -14.840 1.00 84.38 80 ARG A O 1
ATOM 658 N N . TRP A 1 81 ? 10.935 -8.044 -15.335 1.00 75.56 81 TRP A N 1
ATOM 659 C CA . TRP A 1 81 ? 9.511 -8.336 -15.390 1.00 75.56 81 TRP A CA 1
ATOM 660 C C . TRP 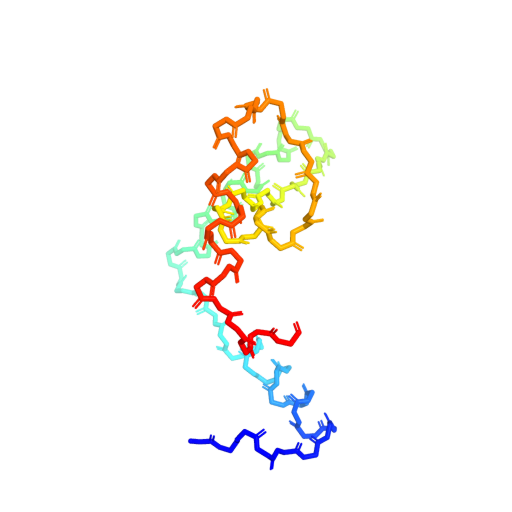A 1 81 ? 8.940 -7.957 -16.762 1.00 75.56 81 TRP A C 1
ATOM 662 O O . TRP A 1 81 ? 8.145 -7.032 -16.883 1.00 75.56 81 TRP A O 1
ATOM 672 N N . GLU A 1 82 ? 9.336 -8.700 -17.796 1.00 64.06 82 GLU A N 1
ATOM 673 C CA . GLU A 1 82 ? 8.916 -8.474 -19.194 1.00 64.06 82 GLU A CA 1
ATOM 674 C C . GLU A 1 82 ? 7.403 -8.639 -19.432 1.00 64.06 82 GLU A C 1
ATOM 676 O O . GLU A 1 82 ? 6.886 -8.213 -20.459 1.00 64.06 82 GLU A O 1
ATOM 681 N N . THR A 1 83 ? 6.694 -9.281 -18.499 1.00 62.38 83 THR A N 1
ATOM 682 C CA . THR A 1 83 ? 5.286 -9.697 -18.641 1.00 62.38 83 THR A CA 1
ATOM 683 C C . THR A 1 83 ? 4.357 -9.116 -17.578 1.00 62.38 83 THR A C 1
ATOM 685 O O . THR A 1 83 ? 3.188 -9.501 -17.516 1.00 62.38 83 THR A O 1
ATOM 688 N N . LEU A 1 84 ? 4.846 -8.201 -16.731 1.00 55.56 84 LEU A N 1
ATOM 689 C CA . LEU A 1 84 ? 3.933 -7.374 -15.946 1.00 55.56 84 LEU A CA 1
ATOM 690 C C . LEU A 1 84 ? 3.211 -6.447 -16.941 1.00 55.56 84 LEU A C 1
ATOM 692 O O . LEU A 1 84 ? 3.906 -5.760 -17.690 1.00 55.56 84 LEU A O 1
ATOM 696 N N . PRO A 1 85 ? 1.869 -6.506 -17.026 1.00 50.88 85 PRO A N 1
ATOM 697 C CA . PRO A 1 85 ? 1.105 -5.725 -17.996 1.00 50.88 85 PRO A CA 1
ATOM 698 C C . PRO A 1 85 ? 1.309 -4.217 -17.832 1.00 50.88 85 PRO A C 1
ATOM 700 O O . PRO A 1 85 ? 1.598 -3.774 -16.694 1.00 50.88 85 PRO A O 1
#

pLDDT: mean 89.94, std 9.99, range [50.88, 98.19]